Protein AF-A0A2J0MRA2-F1 (afdb_monomer_lite)

pLDDT: mean 92.72, std 5.87, range [67.12, 98.44]

Radius of gyration: 11.79 Å; chains: 1; bounding box: 22×29×25 Å

Structure (mmCIF, N/CA/C/O backbone):
data_AF-A0A2J0MRA2-F1
#
_entry.id   AF-A0A2J0MRA2-F1
#
loop_
_atom_site.group_PDB
_atom_site.id
_atom_site.type_symbol
_atom_site.label_atom_id
_atom_site.label_alt_id
_atom_site.label_comp_id
_atom_site.label_asym_id
_atom_site.label_entity_id
_atom_site.label_seq_id
_atom_site.pdbx_PDB_ins_code
_atom_site.Cartn_x
_atom_site.Cartn_y
_atom_site.Cartn_z
_atom_site.occupancy
_atom_site.B_iso_or_equiv
_atom_site.auth_seq_id
_atom_site.auth_comp_id
_atom_site.auth_asym_id
_atom_site.auth_atom_id
_atom_site.pdbx_PDB_model_num
ATOM 1 N N . SER A 1 1 ? 7.293 -14.927 -9.420 1.00 81.19 1 SER A N 1
ATOM 2 C CA . SER A 1 1 ? 6.106 -15.489 -8.742 1.00 81.19 1 SER A CA 1
ATOM 3 C C . SER A 1 1 ? 5.228 -14.369 -8.208 1.00 81.19 1 SER A C 1
ATOM 5 O O . SER A 1 1 ? 5.750 -13.288 -7.950 1.00 81.19 1 SER A O 1
ATOM 7 N N . VAL A 1 2 ? 3.916 -14.578 -8.104 1.00 87.75 2 VAL A N 1
ATOM 8 C CA . VAL A 1 2 ? 2.966 -13.644 -7.465 1.00 87.75 2 VAL A CA 1
ATOM 9 C C . VAL A 1 2 ? 2.633 -14.214 -6.084 1.00 87.75 2 VAL A C 1
ATOM 11 O O . VAL A 1 2 ? 2.578 -15.436 -5.939 1.00 87.75 2 VAL A O 1
ATOM 14 N N . LYS A 1 3 ? 2.515 -13.362 -5.060 1.00 89.75 3 LYS A N 1
ATOM 15 C CA . LYS A 1 3 ? 2.051 -13.806 -3.737 1.00 89.75 3 LYS A CA 1
ATOM 16 C C . LYS A 1 3 ? 0.565 -14.186 -3.854 1.00 89.75 3 LYS A C 1
ATOM 18 O O . LYS A 1 3 ? -0.135 -13.506 -4.592 1.00 89.75 3 LYS A O 1
ATOM 23 N N . PRO A 1 4 ? 0.073 -15.223 -3.161 1.00 95.00 4 PRO A N 1
ATOM 24 C CA . PRO A 1 4 ? -1.361 -15.499 -3.126 1.00 95.00 4 PRO A CA 1
ATOM 25 C C . PRO A 1 4 ? -2.151 -14.311 -2.562 1.00 95.00 4 PRO A C 1
ATOM 27 O O . PRO A 1 4 ? -1.694 -13.676 -1.609 1.00 95.00 4 PRO A O 1
ATOM 30 N N . ASP A 1 5 ? -3.345 -14.055 -3.096 1.00 92.25 5 ASP A N 1
ATOM 31 C CA . ASP A 1 5 ? -4.177 -12.915 -2.679 1.00 92.25 5 ASP A CA 1
ATOM 32 C C . ASP A 1 5 ? -4.570 -12.980 -1.196 1.00 92.25 5 ASP A C 1
ATOM 34 O O . ASP A 1 5 ? -4.596 -11.952 -0.518 1.00 92.25 5 ASP A O 1
ATOM 38 N N . GLU A 1 6 ? -4.741 -14.196 -0.655 1.00 96.94 6 GLU A N 1
ATOM 39 C CA . GLU A 1 6 ? -5.084 -14.439 0.756 1.00 96.94 6 GLU A CA 1
ATOM 40 C C . GLU A 1 6 ? -4.098 -13.817 1.755 1.00 96.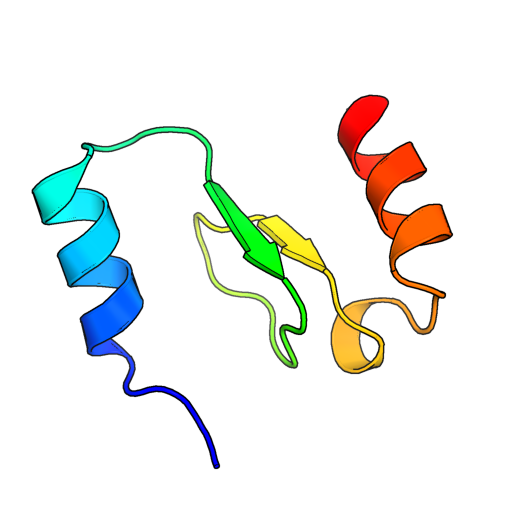94 6 GLU A C 1
ATOM 42 O O . GLU A 1 6 ? -4.427 -13.629 2.926 1.00 96.94 6 GLU A O 1
ATOM 47 N N . VAL A 1 7 ? -2.871 -13.499 1.327 1.00 96.38 7 VAL A N 1
ATOM 48 C CA . VAL A 1 7 ? -1.850 -12.922 2.207 1.00 96.38 7 VAL A CA 1
ATOM 49 C C . VAL A 1 7 ? -2.317 -11.583 2.775 1.00 96.38 7 VAL A C 1
ATOM 51 O O . VAL A 1 7 ? -2.079 -11.315 3.953 1.00 96.38 7 VAL A O 1
ATOM 54 N N . ARG A 1 8 ? -3.006 -10.761 1.975 1.00 96.19 8 ARG A N 1
ATOM 55 C CA . ARG A 1 8 ? -3.477 -9.438 2.412 1.00 96.19 8 ARG A CA 1
ATOM 56 C C . ARG A 1 8 ? -4.557 -9.570 3.480 1.00 96.19 8 ARG A C 1
ATOM 58 O O . ARG A 1 8 ? -4.434 -8.961 4.542 1.00 96.19 8 ARG A O 1
ATOM 65 N N . ASP A 1 9 ? -5.530 -10.446 3.249 1.00 96.75 9 ASP A N 1
ATOM 66 C CA . ASP A 1 9 ? -6.618 -10.716 4.194 1.00 96.75 9 ASP A CA 1
ATOM 67 C C . ASP A 1 9 ? -6.088 -11.269 5.519 1.00 96.75 9 ASP A C 1
ATOM 69 O O . ASP A 1 9 ? -6.488 -10.831 6.599 1.00 96.75 9 ASP A O 1
ATOM 73 N N . ARG A 1 10 ? -5.120 -12.190 5.454 1.00 98.00 10 ARG A N 1
ATOM 74 C CA . ARG A 1 10 ? -4.502 -12.783 6.647 1.00 98.00 10 ARG A CA 1
ATOM 75 C C . ARG A 1 10 ? -3.687 -11.773 7.451 1.00 98.00 10 ARG A C 1
ATOM 77 O O . ARG A 1 10 ? -3.657 -11.877 8.675 1.00 98.00 10 ARG A O 1
ATOM 84 N N . ILE A 1 11 ? -3.047 -10.799 6.799 1.00 97.75 11 ILE A N 1
ATOM 85 C CA . ILE A 1 11 ? -2.365 -9.703 7.501 1.00 97.75 11 ILE A CA 1
ATOM 86 C C . ILE A 1 11 ? -3.391 -8.863 8.266 1.00 97.75 11 ILE A C 1
ATOM 88 O O . ILE A 1 11 ? -3.216 -8.665 9.467 1.00 97.75 11 ILE A O 1
ATOM 92 N N . VAL A 1 12 ? -4.484 -8.444 7.621 1.00 97.50 12 VAL A N 1
ATOM 93 C CA . VAL A 1 12 ? -5.548 -7.659 8.278 1.00 97.50 12 VAL A CA 1
ATOM 94 C C . VAL A 1 12 ? -6.186 -8.440 9.429 1.00 97.50 12 VAL A C 1
ATOM 96 O O . VAL A 1 12 ? -6.406 -7.884 10.501 1.00 97.50 12 VAL A O 1
ATOM 99 N N . GLN A 1 13 ? -6.411 -9.745 9.265 1.00 98.44 13 GLN A N 1
ATOM 100 C CA . GLN A 1 13 ? -6.906 -10.601 10.346 1.00 98.44 13 GLN A CA 1
ATOM 101 C C . GLN A 1 13 ? -5.941 -10.650 11.544 1.00 98.44 13 GLN A C 1
ATOM 103 O O . GLN A 1 13 ? -6.385 -10.720 12.689 1.00 98.44 13 GLN A O 1
ATOM 108 N N . LEU A 1 14 ? -4.631 -10.643 11.288 1.00 98.38 14 LEU A N 1
ATOM 109 C CA . LEU A 1 14 ? -3.603 -10.773 12.319 1.00 98.38 14 LEU A CA 1
ATOM 110 C C . LEU A 1 14 ? -3.372 -9.473 13.098 1.00 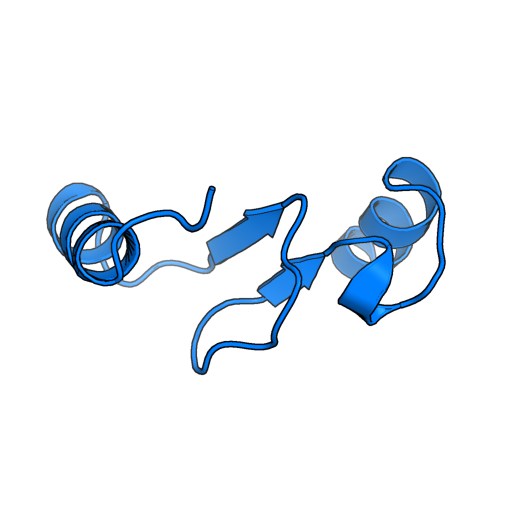98.38 14 LEU A C 1
ATOM 112 O O . LEU A 1 14 ? -3.232 -9.521 14.319 1.00 98.38 14 LEU A O 1
ATOM 116 N N . VAL A 1 15 ? -3.281 -8.336 12.402 1.00 98.06 15 VAL A N 1
ATOM 117 C CA . VAL A 1 15 ? -2.876 -7.050 13.006 1.00 98.06 15 VAL A CA 1
ATOM 118 C C . VAL A 1 15 ? -4.004 -6.020 13.083 1.00 98.06 15 VAL A C 1
ATOM 120 O O . VAL A 1 15 ? -3.822 -4.963 13.683 1.00 98.06 15 VAL A O 1
ATOM 123 N N . GLY A 1 16 ? -5.172 -6.333 12.523 1.00 97.75 16 GLY A N 1
ATOM 124 C CA . GLY A 1 16 ? -6.327 -5.444 12.457 1.00 97.75 16 GLY A CA 1
ATOM 125 C C . GLY A 1 16 ? -6.316 -4.505 11.250 1.00 97.75 16 GLY A C 1
ATOM 126 O O . GLY A 1 16 ? -5.400 -4.498 10.424 1.00 97.75 16 GLY A O 1
ATOM 127 N N . ASP A 1 17 ? -7.367 -3.686 11.162 1.00 96.81 17 ASP A N 1
ATOM 128 C CA . ASP A 1 17 ? -7.561 -2.715 10.087 1.00 96.81 17 ASP A CA 1
ATOM 129 C C . ASP A 1 17 ? -6.724 -1.436 10.323 1.00 96.81 17 ASP A C 1
ATOM 131 O O . ASP A 1 17 ? -7.234 -0.396 10.729 1.00 96.81 17 ASP A O 1
ATOM 135 N N . LEU A 1 18 ? -5.404 -1.533 10.135 1.00 96.75 18 LEU A N 1
ATOM 136 C CA . LEU A 1 18 ? -4.438 -0.433 10.298 1.00 96.75 18 LEU A CA 1
ATOM 137 C C . LEU A 1 18 ? -3.880 0.076 8.957 1.00 96.75 18 LEU A C 1
ATOM 139 O O . LEU A 1 18 ? -3.861 -0.702 7.999 1.00 96.75 18 LEU A O 1
ATOM 143 N N . PRO A 1 19 ? -3.358 1.318 8.872 1.00 95.38 19 PRO A N 1
ATOM 144 C CA . PRO A 1 19 ? -2.619 1.779 7.696 1.00 95.38 19 PRO A CA 1
ATOM 145 C C . PRO A 1 19 ? -1.527 0.779 7.304 1.00 95.38 19 PRO A C 1
ATOM 147 O O . PRO A 1 19 ? -0.794 0.278 8.162 1.00 95.38 19 PRO A O 1
ATOM 150 N N . ARG A 1 20 ? -1.449 0.445 6.015 1.00 95.25 20 ARG A N 1
ATOM 151 C CA . ARG A 1 20 ? -0.627 -0.660 5.514 1.00 95.25 20 ARG A CA 1
ATOM 152 C C . ARG A 1 20 ? -0.085 -0.358 4.132 1.00 95.25 20 ARG A C 1
ATOM 154 O O . ARG A 1 20 ? -0.742 0.286 3.320 1.00 95.25 20 ARG A O 1
ATOM 161 N N . ILE A 1 21 ? 1.103 -0.888 3.883 1.00 94.75 21 ILE A N 1
ATOM 162 C CA . ILE A 1 21 ? 1.847 -0.673 2.655 1.00 94.75 21 ILE A CA 1
ATOM 163 C C . ILE A 1 21 ? 2.402 -1.992 2.123 1.00 94.75 21 ILE A C 1
ATOM 165 O O . ILE A 1 21 ? 2.967 -2.789 2.876 1.00 94.75 21 ILE A O 1
ATOM 169 N N . GLU A 1 22 ? 2.260 -2.220 0.819 1.00 95.25 22 GLU A N 1
ATOM 170 C CA . GLU A 1 22 ? 2.903 -3.314 0.103 1.00 95.25 22 GLU A CA 1
ATOM 171 C C . GLU A 1 22 ? 4.154 -2.808 -0.630 1.00 95.25 22 GLU A C 1
ATOM 173 O O . GLU A 1 22 ? 4.079 -2.045 -1.592 1.00 95.25 22 GLU A O 1
ATOM 178 N N . LEU A 1 23 ? 5.324 -3.258 -0.169 1.00 94.00 23 LEU A N 1
ATOM 179 C CA . LEU A 1 23 ? 6.607 -2.975 -0.812 1.00 94.00 23 LEU A CA 1
ATOM 180 C C . LEU A 1 23 ? 6.896 -3.979 -1.932 1.00 94.00 23 LEU A C 1
ATOM 182 O O . LEU A 1 23 ? 6.605 -5.175 -1.805 1.00 94.00 23 LEU A O 1
ATOM 186 N N . PHE A 1 24 ? 7.549 -3.488 -2.986 1.00 92.94 24 PHE A N 1
ATOM 187 C CA . PHE A 1 24 ? 7.812 -4.208 -4.236 1.00 92.94 24 PHE A CA 1
ATOM 188 C C . PHE A 1 24 ? 6.528 -4.662 -4.947 1.00 92.94 24 PHE A C 1
ATOM 190 O O . PHE A 1 24 ? 6.506 -5.704 -5.610 1.00 92.94 24 PHE A O 1
ATOM 197 N N . ALA A 1 25 ? 5.453 -3.890 -4.783 1.00 94.31 25 ALA A N 1
ATOM 198 C CA . ALA A 1 25 ? 4.194 -4.112 -5.469 1.00 94.31 25 ALA A CA 1
ATOM 199 C C . ALA A 1 25 ? 4.362 -3.928 -6.985 1.00 94.31 25 ALA A C 1
ATOM 201 O O . ALA A 1 25 ? 5.215 -3.173 -7.452 1.00 94.31 25 ALA A O 1
ATOM 202 N N . ARG A 1 26 ? 3.535 -4.641 -7.750 1.00 94.25 26 ARG A N 1
ATOM 203 C CA . ARG A 1 26 ? 3.448 -4.503 -9.215 1.00 94.25 26 ARG A CA 1
ATOM 204 C C . ARG A 1 26 ? 2.077 -4.044 -9.694 1.00 94.25 26 ARG A C 1
ATOM 206 O O . ARG A 1 26 ? 1.871 -3.830 -10.879 1.00 94.25 26 ARG A O 1
ATOM 213 N N . GLU A 1 27 ? 1.145 -3.913 -8.762 1.00 93.81 27 GLU A N 1
ATOM 214 C CA . GLU A 1 27 ? -0.217 -3.453 -8.973 1.00 93.81 27 GLU A CA 1
ATOM 215 C C . GLU A 1 27 ? -0.696 -2.703 -7.724 1.00 93.81 27 GLU A C 1
ATOM 217 O O . GLU A 1 27 ? -0.198 -2.935 -6.619 1.00 93.81 27 GLU A O 1
ATOM 222 N N . GLN A 1 28 ? -1.644 -1.790 -7.917 1.00 94.44 28 GLN A N 1
ATOM 223 C CA . GLN A 1 28 ? -2.333 -1.089 -6.835 1.00 94.44 28 GLN A CA 1
ATOM 224 C C . GLN A 1 28 ? -3.460 -1.973 -6.296 1.00 94.44 28 GLN A C 1
ATOM 226 O O . GLN A 1 28 ? -4.200 -2.566 -7.080 1.00 94.44 28 GLN A O 1
ATOM 231 N N . ILE A 1 29 ? -3.625 -2.014 -4.974 1.00 94.88 29 ILE A N 1
ATOM 232 C CA . ILE A 1 29 ? -4.694 -2.764 -4.310 1.00 94.88 29 ILE A CA 1
ATOM 233 C C . ILE A 1 29 ? -5.453 -1.823 -3.387 1.00 94.88 29 ILE A C 1
ATOM 235 O O . ILE A 1 29 ? -4.859 -1.067 -2.623 1.00 94.88 29 ILE A O 1
ATOM 239 N N . GLU A 1 30 ? -6.780 -1.872 -3.449 1.00 94.44 30 GLU A N 1
ATOM 240 C CA . GLU A 1 30 ? -7.629 -1.048 -2.596 1.00 94.44 30 GLU A CA 1
ATOM 241 C C . GLU A 1 30 ? -7.335 -1.303 -1.107 1.00 94.44 30 GLU A C 1
ATOM 243 O O . GLU A 1 30 ? -7.199 -2.443 -0.659 1.00 94.44 30 GLU A O 1
ATOM 248 N N . GLY A 1 31 ? -7.201 -0.223 -0.333 1.00 94.69 31 GLY A N 1
ATOM 249 C CA . GLY A 1 31 ? -6.882 -0.294 1.095 1.00 94.69 31 GLY A CA 1
ATOM 250 C C . GLY A 1 31 ? -5.413 -0.595 1.423 1.00 94.69 31 GLY A C 1
ATOM 251 O O . GLY A 1 31 ? -5.093 -0.769 2.600 1.00 94.69 31 GLY A O 1
ATOM 252 N N . TRP A 1 32 ? -4.527 -0.645 0.423 1.00 95.88 32 TRP A N 1
ATOM 253 C CA . TRP A 1 32 ? -3.079 -0.759 0.595 1.00 95.88 32 TRP A CA 1
ATOM 254 C C . TRP A 1 32 ? -2.370 0.385 -0.126 1.00 95.88 32 TRP A C 1
ATOM 256 O O . TRP A 1 32 ? -2.584 0.597 -1.317 1.00 95.88 32 TRP A O 1
ATOM 266 N N . ASP A 1 33 ? -1.470 1.084 0.565 1.00 95.00 33 ASP A N 1
ATOM 267 C CA . ASP A 1 33 ? -0.461 1.865 -0.146 1.00 95.00 33 ASP A CA 1
ATOM 268 C C . ASP A 1 33 ? 0.463 0.896 -0.900 1.00 95.00 33 ASP A C 1
ATOM 270 O O . ASP A 1 33 ? 0.819 -0.167 -0.389 1.00 95.00 33 ASP A O 1
ATOM 274 N N . ALA A 1 34 ? 0.873 1.249 -2.113 1.00 94.62 34 ALA A N 1
ATOM 275 C CA . ALA A 1 34 ? 1.739 0.413 -2.935 1.00 94.62 34 ALA A CA 1
ATOM 276 C C . ALA A 1 34 ? 3.017 1.172 -3.291 1.00 94.62 34 ALA A C 1
ATOM 278 O O . ALA A 1 34 ? 2.955 2.276 -3.830 1.00 94.62 34 ALA A O 1
ATOM 279 N N . ILE A 1 35 ? 4.174 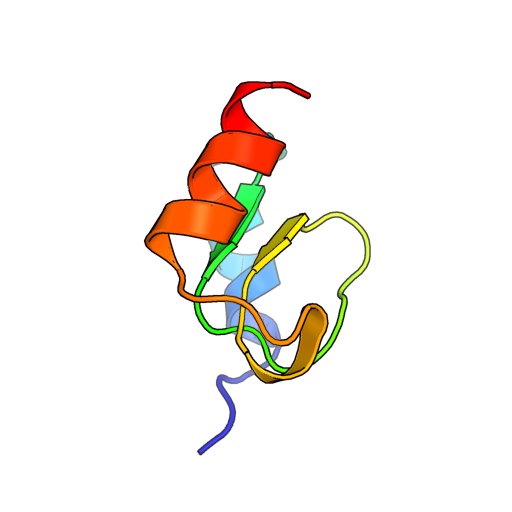0.560 -3.028 1.00 95.19 35 ILE A N 1
ATOM 280 C CA . ILE A 1 35 ? 5.461 1.015 -3.560 1.00 95.19 35 ILE A CA 1
ATOM 281 C C . ILE A 1 35 ? 6.082 -0.117 -4.370 1.00 95.19 35 ILE A C 1
ATOM 283 O O . ILE A 1 35 ? 6.241 -1.236 -3.881 1.00 95.19 35 ILE A O 1
ATOM 287 N N . GLY A 1 36 ? 6.552 0.202 -5.568 1.00 93.88 36 GLY A N 1
ATOM 288 C CA . GLY A 1 36 ? 7.404 -0.668 -6.363 1.00 93.88 36 GLY A CA 1
ATOM 289 C C . GLY A 1 36 ? 7.734 -0.025 -7.700 1.00 93.88 36 GLY A C 1
ATOM 290 O O . GLY A 1 36 ? 7.012 0.852 -8.160 1.00 93.88 36 GLY A O 1
ATOM 291 N N . TYR A 1 37 ? 8.801 -0.490 -8.348 1.00 94.81 37 TYR A N 1
ATOM 292 C CA . TYR A 1 37 ? 9.233 0.060 -9.635 1.00 94.81 37 TYR A CA 1
ATOM 293 C C . TYR A 1 37 ? 8.123 0.018 -10.701 1.00 94.81 37 TYR A C 1
ATOM 295 O O . TYR A 1 37 ? 7.967 0.959 -11.468 1.00 94.81 37 TYR A O 1
ATOM 303 N N . ASP A 1 38 ? 7.297 -1.029 -10.697 1.00 94.62 38 ASP A N 1
ATOM 304 C CA . ASP A 1 38 ? 6.166 -1.171 -11.623 1.00 94.62 38 ASP A CA 1
ATOM 305 C C . ASP A 1 38 ? 4.946 -0.299 -11.231 1.00 94.62 38 ASP A C 1
ATOM 307 O O . ASP A 1 38 ? 3.963 -0.252 -11.968 1.00 94.62 38 ASP A O 1
ATOM 311 N N . ILE A 1 39 ? 4.994 0.395 -10.086 1.00 95.00 39 ILE A N 1
ATOM 312 C CA . ILE A 1 39 ? 3.974 1.354 -9.628 1.00 95.00 39 ILE A CA 1
ATOM 313 C C . ILE A 1 39 ? 4.355 2.784 -10.015 1.00 95.00 39 ILE A C 1
ATOM 315 O O . ILE A 1 39 ? 3.538 3.497 -10.595 1.00 95.00 39 ILE A O 1
ATOM 319 N N . ASP A 1 40 ? 5.571 3.216 -9.668 1.00 92.50 40 ASP A N 1
ATOM 320 C CA . ASP A 1 40 ? 5.998 4.621 -9.764 1.00 92.50 40 ASP A CA 1
ATOM 321 C C . ASP A 1 40 ? 7.296 4.842 -10.566 1.00 92.50 40 ASP A C 1
ATOM 323 O O . ASP A 1 40 ? 7.624 5.981 -10.899 1.00 92.50 40 ASP A O 1
ATOM 327 N N . GLY A 1 41 ? 8.019 3.777 -10.924 1.00 94.75 41 GLY A N 1
ATOM 328 C CA . GLY A 1 41 ? 9.290 3.842 -11.651 1.00 94.75 41 GLY A CA 1
ATOM 329 C C . GLY A 1 41 ? 10.477 4.355 -10.831 1.00 94.75 41 GLY A C 1
ATOM 330 O O . GLY A 1 41 ? 11.534 4.624 -11.410 1.00 94.75 41 GLY A O 1
ATOM 331 N N . LEU A 1 42 ? 10.330 4.510 -9.513 1.00 93.56 42 LEU A N 1
ATOM 332 C CA . LEU A 1 42 ? 11.342 5.107 -8.644 1.00 93.56 42 LEU A CA 1
ATOM 333 C C . LEU A 1 42 ? 12.182 4.052 -7.911 1.00 93.56 42 LEU A C 1
ATOM 335 O O . LEU A 1 42 ? 11.815 2.880 -7.786 1.00 93.56 42 LEU A O 1
ATOM 339 N N . ASP A 1 43 ? 13.341 4.484 -7.404 1.00 91.12 43 ASP A N 1
ATOM 340 C CA . ASP A 1 43 ? 14.055 3.708 -6.390 1.00 91.12 43 ASP A CA 1
ATOM 341 C C . ASP A 1 43 ? 13.231 3.669 -5.097 1.00 91.12 43 ASP A C 1
ATOM 343 O O . ASP A 1 43 ? 12.661 4.676 -4.677 1.00 91.12 43 ASP A O 1
ATOM 347 N N . ILE A 1 44 ? 13.236 2.521 -4.416 1.00 90.25 44 ILE A N 1
ATOM 348 C CA . ILE A 1 44 ? 12.435 2.300 -3.206 1.00 90.25 44 ILE A CA 1
ATOM 349 C C . ILE A 1 44 ? 12.671 3.370 -2.129 1.00 90.25 44 ILE A C 1
ATOM 351 O O . ILE A 1 44 ? 11.738 3.747 -1.424 1.00 90.25 44 ILE A O 1
ATOM 355 N N . ARG A 1 45 ? 13.903 3.879 -1.988 1.00 90.62 45 ARG A N 1
ATOM 356 C CA . ARG A 1 45 ? 14.226 4.895 -0.976 1.00 90.62 45 ARG A CA 1
ATOM 357 C C . ARG A 1 45 ? 13.578 6.225 -1.318 1.00 90.62 45 ARG A C 1
ATOM 359 O O . ARG A 1 45 ? 13.074 6.886 -0.419 1.00 90.62 45 ARG A O 1
ATOM 366 N N . GLN A 1 46 ? 13.553 6.571 -2.604 1.00 92.81 46 GLN A N 1
ATOM 367 C CA . GLN A 1 46 ? 12.876 7.768 -3.083 1.00 92.81 46 GLN A CA 1
ATOM 368 C C . GLN A 1 46 ? 11.379 7.643 -2.816 1.00 92.81 46 GLN A C 1
ATOM 370 O O . GLN A 1 46 ? 10.825 8.508 -2.152 1.00 92.81 46 GLN A O 1
ATOM 375 N N . SER A 1 47 ? 10.732 6.543 -3.211 1.00 92.12 47 SER A N 1
ATOM 376 C CA . SER A 1 47 ? 9.294 6.339 -2.967 1.00 92.12 47 SER A CA 1
ATOM 377 C C . SER A 1 47 ? 8.910 6.404 -1.485 1.00 92.12 47 SER A C 1
ATOM 379 O O . SER A 1 47 ? 7.855 6.932 -1.135 1.00 92.12 47 SER A O 1
ATOM 381 N N . LEU A 1 48 ? 9.767 5.893 -0.594 1.00 89.56 48 LEU A N 1
ATOM 382 C CA . LEU A 1 48 ? 9.527 5.944 0.851 1.00 89.56 48 LEU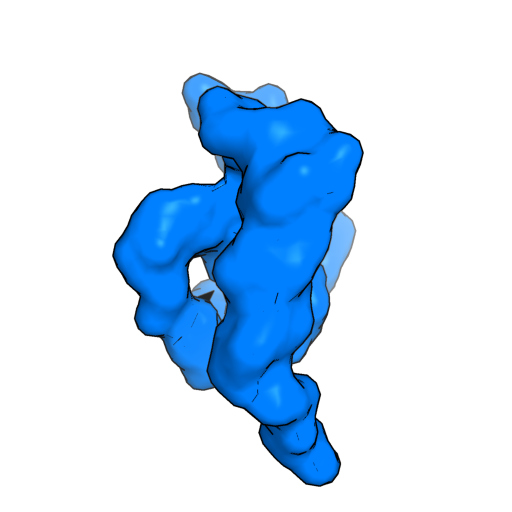 A CA 1
ATOM 383 C C . LEU A 1 48 ? 9.523 7.375 1.402 1.00 89.56 48 LEU A C 1
ATOM 385 O O . LEU A 1 48 ? 8.727 7.664 2.295 1.00 89.56 48 LEU A O 1
ATOM 389 N N . GLU A 1 49 ? 10.355 8.275 0.869 1.00 90.62 49 GLU A N 1
ATOM 390 C CA . GLU A 1 49 ? 10.324 9.693 1.252 1.00 90.62 49 GLU A CA 1
ATOM 391 C C . GLU A 1 49 ? 8.962 10.322 0.934 1.00 90.62 49 GLU A C 1
ATOM 393 O O . GLU A 1 49 ? 8.425 11.057 1.756 1.00 90.62 49 GLU A O 1
ATOM 398 N N . TRP A 1 50 ? 8.353 9.982 -0.207 1.00 84.25 50 TRP A N 1
ATOM 399 C CA . TRP A 1 50 ? 7.032 10.500 -0.585 1.00 84.25 50 TRP A CA 1
ATOM 400 C C . TRP A 1 50 ? 5.920 10.036 0.353 1.00 84.25 50 TRP A C 1
ATOM 402 O O . TRP A 1 50 ? 5.033 10.821 0.682 1.00 84.25 50 TRP A O 1
ATOM 412 N N . ILE A 1 51 ? 5.960 8.779 0.798 1.00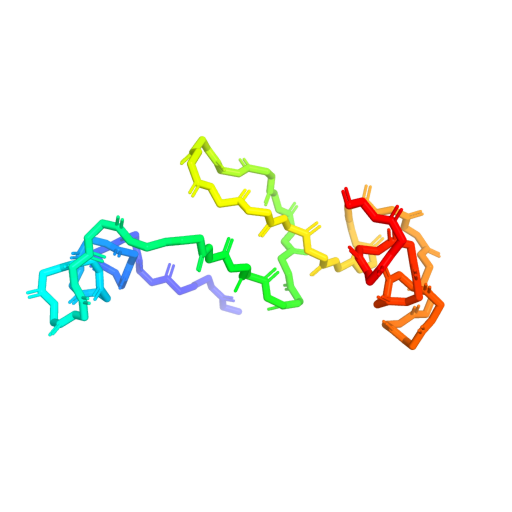 83.31 51 ILE A N 1
ATOM 413 C CA . ILE A 1 51 ? 4.960 8.260 1.740 1.00 83.31 51 ILE A CA 1
ATOM 414 C C . ILE A 1 51 ? 5.153 8.836 3.138 1.00 83.31 51 ILE A C 1
ATOM 416 O O . ILE A 1 51 ? 4.168 9.144 3.796 1.00 83.31 51 ILE A O 1
ATOM 420 N N . ALA A 1 52 ? 6.393 9.048 3.580 1.00 80.38 52 ALA A N 1
ATOM 421 C CA . ALA A 1 52 ? 6.657 9.688 4.868 1.00 80.38 52 ALA A CA 1
ATOM 422 C C . ALA A 1 52 ? 6.189 11.159 4.933 1.00 80.38 52 ALA A C 1
ATOM 424 O O . ALA A 1 52 ? 6.119 11.728 6.021 1.00 80.38 52 ALA A O 1
ATOM 425 N N . LEU A 1 53 ? 5.902 11.773 3.780 1.00 75.00 53 LEU A N 1
ATOM 426 C CA . LEU A 1 53 ? 5.413 13.147 3.648 1.00 75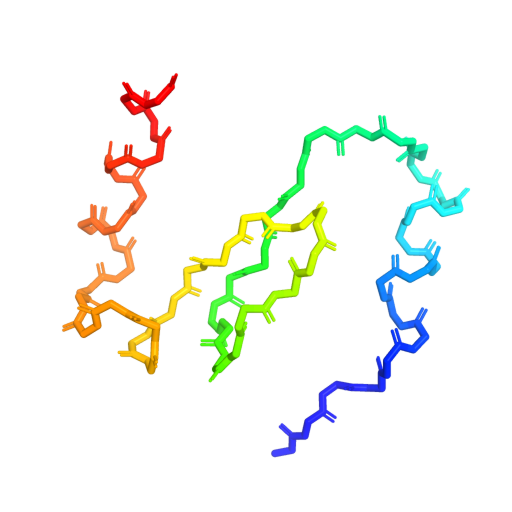.00 53 LEU A CA 1
ATOM 427 C C . LEU A 1 53 ? 3.888 13.247 3.453 1.00 75.00 53 LEU A C 1
ATOM 429 O O . LEU A 1 53 ? 3.368 14.366 3.437 1.00 75.00 53 LEU A O 1
ATOM 433 N N . LYS A 1 54 ? 3.189 12.118 3.278 1.00 67.12 54 LYS A N 1
ATOM 434 C CA . LYS A 1 54 ? 1.720 12.033 3.284 1.00 67.12 54 LYS A CA 1
ATOM 435 C C . LYS A 1 54 ? 1.184 11.996 4.713 1.00 67.12 54 LYS A C 1
ATOM 437 O O . LYS A 1 54 ? 0.095 12.576 4.913 1.00 67.12 54 LYS A O 1
#

Secondary structure (DSSP, 8-state):
-PPPTHHHHHHHHHH-S---EEET-SS-BTTBEEESHHHHSS-HHHHHHHHHT-

Foldseek 3Di:
DDDDPCVVVVVCVVPNLDAEEDEQDLDDDPSYHYDHCNPPVDDRVVVVVVVVVD

Sequence (54 aa):
SVKPDEVRDRIVQLVGDLPRIELFAREQIEGWDAIGYDIDGLDIRQSLEWIALK